Protein AF-A0A260MG76-F1 (afdb_monomer_lite)

pLDDT: mean 86.61, std 12.56, range [34.81, 97.12]

Foldseek 3Di:
DDDPPPDDPVVQCVQQVVQVVVCWVVQDWDQPWDDRRPFTFRTKDDDVQWIWTWGPDDPQKTKTKIFHQPADPDADDAPDAQGKHWDDDDRRMTIIIHGD

Secondary structure (DSSP, 8-state):
--------HHHHHHHHHHHHHHHHHH---B-S-EEETTEEEEEEEEETTEEEEEES--SSEEEEEEE-TT--S--B---STT-EEEEEEETTEEEEEEE-

Sequence (100 aa):
MATYRASPPKVAFAVSERSLSTAAGHCVQLFEGTTLGVYRVYRTQPVEGGCLFFKEGGLLNSIGLAHFPDGAPYIGEPQHEGDIGYEEFDGDWFQFEQLF

Structure (mmCIF, N/CA/C/O backbone):
data_AF-A0A260MG76-F1
#
_entry.id   AF-A0A260MG76-F1
#
loop_
_atom_site.group_PDB
_atom_site.id
_atom_site.type_symbol
_atom_site.label_atom_id
_atom_site.label_alt_id
_atom_site.label_comp_id
_atom_site.label_asym_id
_atom_site.label_entity_id
_atom_site.label_seq_id
_atom_site.pdbx_PDB_ins_code
_atom_site.Cartn_x
_atom_site.Cartn_y
_atom_site.Cartn_z
_atom_site.occupancy
_atom_site.B_iso_or_equiv
_atom_site.auth_seq_id
_atom_site.auth_comp_id
_atom_site.auth_asym_id
_atom_site.auth_atom_id
_atom_site.pdbx_PDB_model_num
ATOM 1 N N . MET A 1 1 ? 1.901 15.237 28.289 1.00 34.81 1 MET A N 1
ATOM 2 C CA . MET A 1 1 ? 2.250 15.115 26.857 1.00 34.81 1 MET A CA 1
ATOM 3 C C . MET A 1 1 ? 2.127 13.651 26.484 1.00 34.81 1 MET A C 1
ATOM 5 O O . MET A 1 1 ? 2.730 12.829 27.160 1.00 34.81 1 MET A O 1
ATOM 9 N N . ALA A 1 2 ? 1.253 13.319 25.533 1.00 38.91 2 ALA A N 1
ATOM 10 C CA . ALA A 1 2 ? 0.944 11.937 25.181 1.00 38.91 2 ALA A CA 1
ATOM 11 C C . ALA A 1 2 ? 2.178 11.252 24.580 1.00 38.91 2 ALA A C 1
ATOM 13 O O . ALA A 1 2 ? 2.733 11.712 23.584 1.00 38.91 2 ALA A O 1
ATOM 14 N N . THR A 1 3 ? 2.614 10.160 25.198 1.00 42.94 3 THR A N 1
ATOM 15 C CA . THR A 1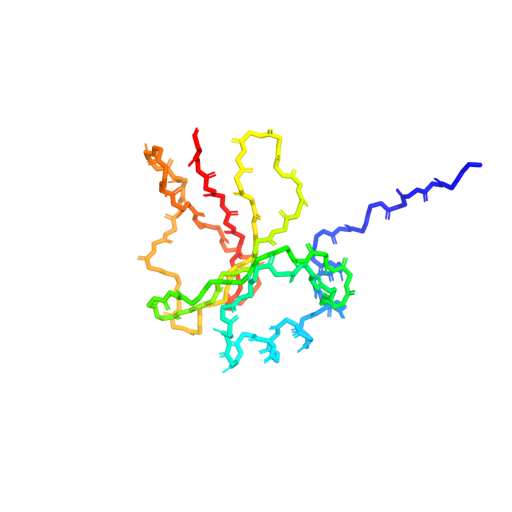 3 ? 3.571 9.231 24.608 1.00 42.94 3 THR A CA 1
ATOM 16 C C . THR A 1 3 ? 2.856 8.496 23.480 1.00 42.94 3 THR A C 1
ATOM 18 O O . THR A 1 3 ? 2.084 7.570 23.722 1.00 42.94 3 THR A O 1
ATOM 21 N N . TYR A 1 4 ? 3.078 8.924 22.236 1.00 49.94 4 TYR A N 1
ATOM 22 C CA . TYR A 1 4 ? 2.706 8.136 21.064 1.00 49.94 4 TYR A CA 1
ATOM 23 C C . TYR A 1 4 ? 3.523 6.843 21.115 1.00 49.94 4 TYR A C 1
ATOM 25 O O . TYR A 1 4 ? 4.692 6.813 20.739 1.00 49.94 4 TYR A O 1
ATOM 33 N N . ARG A 1 5 ? 2.944 5.772 21.666 1.00 54.31 5 ARG A N 1
ATOM 34 C CA . ARG A 1 5 ? 3.522 4.434 21.545 1.00 54.31 5 ARG A CA 1
ATOM 35 C C . ARG A 1 5 ? 3.400 4.055 20.076 1.00 54.31 5 ARG A C 1
ATOM 37 O O . ARG A 1 5 ? 2.314 3.694 19.633 1.00 54.31 5 ARG A O 1
ATOM 44 N N . ALA A 1 6 ? 4.489 4.192 19.324 1.00 58.03 6 ALA A N 1
ATOM 45 C CA . ALA A 1 6 ? 4.573 3.628 17.988 1.00 58.03 6 ALA A CA 1
ATOM 46 C C . ALA A 1 6 ? 4.270 2.128 18.109 1.00 58.03 6 ALA A C 1
ATOM 48 O O . ALA A 1 6 ? 4.982 1.393 18.795 1.00 58.03 6 ALA A O 1
ATOM 49 N N . SER A 1 7 ? 3.149 1.698 17.535 1.00 58.72 7 SER A N 1
ATOM 50 C CA . SER A 1 7 ? 2.823 0.280 17.461 1.00 58.72 7 SER A CA 1
ATOM 51 C C . SER A 1 7 ? 3.805 -0.375 16.490 1.00 58.72 7 SER A C 1
ATOM 53 O O . SER A 1 7 ? 4.078 0.224 15.444 1.00 58.72 7 SER A O 1
ATOM 55 N N . PRO A 1 8 ? 4.339 -1.574 16.785 1.00 73.56 8 PRO A N 1
ATOM 56 C CA . PRO A 1 8 ? 5.137 -2.306 15.815 1.00 73.56 8 PRO A CA 1
ATOM 57 C C . PRO A 1 8 ? 4.376 -2.417 14.484 1.00 73.56 8 PRO A C 1
ATOM 59 O O . PRO A 1 8 ? 3.162 -2.657 14.512 1.00 73.56 8 PRO A O 1
ATOM 62 N N . PRO A 1 9 ? 5.049 -2.290 13.325 1.00 79.38 9 PRO A N 1
ATOM 63 C CA . PRO A 1 9 ? 4.387 -2.262 12.021 1.00 79.38 9 PRO A CA 1
ATOM 64 C C . PRO A 1 9 ? 3.408 -3.422 11.815 1.00 79.38 9 PRO A C 1
ATOM 66 O O . PRO A 1 9 ? 2.300 -3.206 11.335 1.00 79.38 9 PRO A O 1
ATOM 69 N N . LYS A 1 10 ? 3.771 -4.632 12.264 1.00 84.94 10 LYS A N 1
ATOM 70 C CA . LYS A 1 10 ? 2.925 -5.831 12.163 1.00 84.94 10 LYS A CA 1
ATOM 71 C C . LYS A 1 10 ? 1.671 -5.794 13.042 1.00 84.94 10 LYS A C 1
ATOM 73 O O . LYS A 1 10 ? 0.644 -6.331 12.655 1.00 84.94 10 LYS A O 1
ATOM 78 N N . VAL A 1 11 ? 1.711 -5.134 14.200 1.00 87.88 11 VAL A N 1
ATOM 79 C CA . VAL A 1 11 ? 0.529 -4.999 15.072 1.00 87.88 11 VAL A CA 1
ATOM 80 C C . VAL A 1 11 ? -0.448 -3.982 14.487 1.00 87.88 11 VAL A C 1
ATOM 82 O O . VAL A 1 11 ? -1.648 -4.236 14.435 1.00 87.88 11 VAL A O 1
ATOM 85 N N . ALA A 1 12 ? 0.060 -2.839 14.011 1.00 88.06 12 ALA A N 1
ATOM 86 C CA . ALA A 1 12 ? -0.745 -1.861 13.275 1.00 88.06 12 ALA A CA 1
ATOM 87 C C . ALA A 1 12 ? -1.399 -2.489 12.031 1.00 88.06 12 ALA A C 1
ATOM 89 O O . ALA A 1 12 ? -2.573 -2.235 11.743 1.00 88.06 12 ALA A O 1
ATOM 90 N N . PHE A 1 13 ? -0.647 -3.353 11.349 1.00 91.31 13 PHE A N 1
ATOM 91 C CA . PHE A 1 13 ? -1.122 -4.122 10.214 1.00 91.31 13 PHE A CA 1
ATOM 92 C C . PHE A 1 13 ? -2.229 -5.096 10.581 1.00 91.31 13 PHE A C 1
ATOM 94 O O . PHE A 1 13 ? -3.324 -4.944 10.057 1.00 91.31 13 PHE A O 1
ATOM 101 N N . ALA A 1 14 ? -2.002 -6.003 11.531 1.00 92.75 14 ALA A N 1
ATOM 102 C CA . ALA A 1 14 ? -2.990 -7.005 11.929 1.00 92.75 14 ALA A CA 1
ATOM 103 C C . ALA A 1 14 ? -4.339 -6.381 12.344 1.00 92.75 14 ALA A C 1
ATOM 105 O O . ALA A 1 14 ? -5.405 -6.909 12.043 1.00 92.75 14 ALA A O 1
ATOM 106 N N . VAL A 1 15 ? -4.320 -5.208 12.989 1.00 93.50 15 VAL A N 1
ATOM 107 C CA . VAL A 1 15 ? -5.549 -4.473 13.349 1.00 93.50 15 VAL A CA 1
ATOM 108 C C . VAL A 1 15 ? -6.263 -3.880 12.124 1.00 93.50 15 VAL A C 1
ATOM 110 O O . VAL A 1 15 ? -7.481 -3.704 12.138 1.00 93.50 15 VAL A O 1
ATOM 113 N N . SER A 1 16 ? -5.523 -3.559 11.064 1.00 94.00 16 SER A N 1
ATOM 114 C CA . SER A 1 16 ? -6.033 -2.900 9.853 1.00 94.00 16 SER A CA 1
ATOM 115 C C . SER A 1 16 ? -6.250 -3.852 8.674 1.00 94.00 16 SER A C 1
ATOM 117 O O . SER A 1 16 ? -6.879 -3.454 7.695 1.00 94.00 16 SER A O 1
ATOM 119 N N . GLU A 1 17 ? -5.756 -5.088 8.762 1.00 94.50 17 GLU A N 1
ATOM 120 C CA . GLU A 1 17 ? -5.662 -6.067 7.675 1.00 94.50 17 GLU A CA 1
ATOM 121 C C . GLU A 1 17 ? -7.002 -6.272 6.968 1.00 94.50 17 GLU A C 1
ATOM 123 O O . GLU A 1 17 ? -7.075 -6.220 5.744 1.00 94.50 17 GLU A O 1
ATOM 128 N N . ARG A 1 18 ? -8.099 -6.410 7.720 1.00 94.50 18 ARG A N 1
ATOM 129 C CA . ARG A 1 18 ? -9.440 -6.584 7.142 1.00 94.50 18 ARG A CA 1
ATOM 130 C 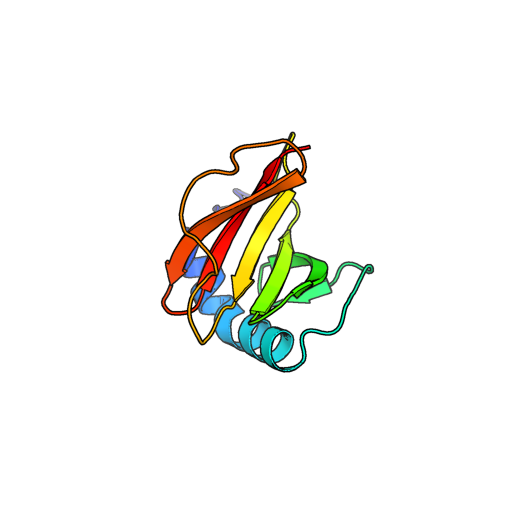C . ARG A 1 18 ? -9.870 -5.389 6.285 1.00 94.50 18 ARG A C 1
ATOM 132 O O . ARG A 1 18 ? -10.409 -5.572 5.192 1.00 94.50 18 ARG A O 1
ATOM 139 N N . SER A 1 19 ? -9.665 -4.172 6.786 1.00 94.00 19 SER A N 1
ATOM 140 C CA . SER A 1 19 ? -10.038 -2.937 6.083 1.00 94.00 19 SER A CA 1
ATOM 141 C C . SER A 1 19 ? -9.173 -2.735 4.842 1.00 94.00 19 SER A C 1
ATOM 143 O O . SER A 1 19 ? -9.688 -2.390 3.781 1.00 94.00 19 SER A O 1
ATOM 145 N N . LEU A 1 20 ? -7.874 -3.012 4.968 1.00 94.25 20 LEU A N 1
ATOM 146 C CA . LEU A 1 20 ? -6.918 -2.987 3.866 1.00 94.25 20 LEU A CA 1
ATOM 147 C C . LEU A 1 20 ? -7.276 -4.017 2.786 1.00 94.25 20 LEU A C 1
ATOM 149 O O . LEU A 1 20 ? -7.376 -3.655 1.621 1.00 94.25 20 LEU A O 1
ATOM 153 N N . SER A 1 21 ? -7.559 -5.263 3.168 1.00 95.00 21 SER A N 1
ATOM 154 C CA . SER A 1 21 ? -7.943 -6.343 2.246 1.00 95.00 21 SER A CA 1
ATOM 155 C C . SER A 1 21 ? -9.244 -6.030 1.509 1.00 95.00 21 SER A C 1
ATOM 157 O O . SER A 1 21 ? -9.354 -6.245 0.305 1.00 95.00 21 SER A O 1
ATOM 159 N N . THR A 1 22 ? -10.224 -5.453 2.213 1.00 94.00 22 THR A N 1
ATOM 160 C CA . THR A 1 22 ? -11.484 -5.004 1.597 1.00 94.00 22 THR A CA 1
ATOM 161 C C . THR A 1 22 ? -11.225 -3.922 0.548 1.00 94.00 22 THR A C 1
ATOM 163 O O . THR A 1 22 ? -11.774 -3.978 -0.549 1.00 94.00 22 THR A O 1
ATOM 166 N N . ALA A 1 23 ? -10.361 -2.950 0.858 1.00 93.19 23 ALA A N 1
ATOM 167 C CA . ALA A 1 23 ? -9.977 -1.915 -0.094 1.00 93.19 23 ALA A CA 1
ATOM 168 C C . ALA A 1 23 ? -9.172 -2.487 -1.275 1.00 93.19 23 ALA A C 1
ATOM 170 O O . ALA A 1 23 ? -9.397 -2.083 -2.415 1.00 93.19 23 ALA A O 1
ATOM 171 N N . ALA A 1 24 ? -8.291 -3.461 -1.027 1.00 93.88 24 ALA A N 1
ATOM 172 C CA . ALA A 1 24 ? -7.472 -4.109 -2.050 1.00 93.88 24 ALA A CA 1
ATOM 173 C C . ALA A 1 24 ? -8.322 -4.899 -3.050 1.00 93.88 24 ALA A C 1
ATOM 175 O O . ALA A 1 24 ? -8.043 -4.851 -4.243 1.00 93.88 24 ALA A O 1
ATOM 176 N N . GLY A 1 25 ? -9.398 -5.549 -2.591 1.00 92.00 25 GLY A N 1
ATOM 177 C CA . GLY A 1 25 ? -10.311 -6.303 -3.457 1.00 92.00 25 GLY A CA 1
ATOM 178 C C . GLY A 1 25 ? -11.027 -5.453 -4.513 1.00 92.00 25 GLY A C 1
ATOM 179 O O . GLY A 1 25 ? -11.409 -5.971 -5.559 1.00 92.00 25 GLY A O 1
ATOM 180 N N . HIS A 1 26 ? -11.191 -4.150 -4.270 1.00 89.00 26 HIS A N 1
ATOM 181 C CA . HIS A 1 26 ? -11.751 -3.217 -5.253 1.00 89.00 26 HIS A CA 1
ATOM 182 C C . HIS A 1 26 ? -10.688 -2.358 -5.945 1.00 89.00 26 HIS A C 1
ATOM 184 O O . HIS A 1 26 ? -10.941 -1.867 -7.041 1.00 89.00 26 HIS A O 1
ATOM 190 N N . CYS A 1 27 ? -9.549 -2.141 -5.280 1.00 91.25 27 CYS A N 1
ATOM 191 C CA . CYS A 1 27 ? -8.437 -1.272 -5.666 1.00 91.25 27 CYS A CA 1
ATOM 192 C C . CYS A 1 27 ? -8.836 -0.053 -6.512 1.00 91.25 27 CYS A C 1
ATOM 194 O O . CYS A 1 27 ? -8.304 0.206 -7.593 1.00 91.25 27 CYS A O 1
ATOM 196 N N . VAL A 1 28 ? -9.806 0.715 -6.021 1.00 88.81 28 VAL A N 1
ATOM 197 C CA . VAL A 1 28 ? -10.208 1.947 -6.696 1.00 88.81 28 VAL A CA 1
ATOM 198 C C . VAL A 1 28 ? -9.075 2.955 -6.550 1.00 88.81 28 VAL A C 1
ATOM 200 O O . VAL A 1 28 ? -8.529 3.122 -5.458 1.00 88.81 28 VAL A O 1
ATOM 203 N N . GLN A 1 29 ? -8.719 3.629 -7.641 1.00 87.75 29 GLN A N 1
ATOM 204 C CA . GLN A 1 29 ? -7.754 4.720 -7.597 1.00 87.75 29 GLN A CA 1
ATOM 205 C C . GLN A 1 29 ? -8.335 5.895 -6.803 1.00 87.75 29 GLN A C 1
ATOM 207 O O . GLN A 1 29 ? -9.373 6.445 -7.170 1.00 87.75 29 GLN A O 1
ATOM 212 N N . LEU A 1 30 ? -7.655 6.285 -5.726 1.00 86.81 30 LEU A N 1
ATOM 213 C CA . LEU A 1 30 ? -8.038 7.405 -4.868 1.00 86.81 30 LEU A CA 1
ATOM 214 C C . LEU A 1 30 ? -6.876 8.387 -4.764 1.00 86.81 30 LEU A C 1
ATOM 216 O O . LEU A 1 30 ? -5.720 7.979 -4.665 1.00 86.81 30 LEU A O 1
ATOM 220 N N . PHE A 1 31 ? -7.206 9.676 -4.749 1.00 80.31 31 PHE A N 1
ATOM 221 C CA . PHE A 1 31 ? -6.266 10.775 -4.492 1.00 80.31 31 PHE A CA 1
ATOM 222 C C . PHE A 1 31 ? -6.633 11.581 -3.240 1.00 80.31 31 PHE A C 1
ATOM 224 O O . PHE A 1 31 ? -5.875 12.450 -2.816 1.00 80.31 31 PHE A O 1
ATOM 231 N N . GLU A 1 32 ? -7.802 11.308 -2.660 1.00 79.81 32 GLU A N 1
ATOM 232 C CA . GLU A 1 32 ? -8.243 11.904 -1.408 1.00 79.81 32 GLU A CA 1
ATOM 233 C C . GLU A 1 32 ? -7.879 10.960 -0.267 1.00 79.81 32 GLU A C 1
ATOM 235 O O . GLU A 1 32 ? -8.197 9.767 -0.301 1.00 79.81 32 GLU A O 1
ATOM 240 N N . GLY A 1 33 ? -7.175 11.488 0.734 1.00 80.88 33 GLY A N 1
ATOM 241 C CA . GLY A 1 33 ? -6.692 10.666 1.830 1.00 80.88 33 GLY A CA 1
ATOM 242 C C . GLY A 1 33 ? -7.824 10.049 2.642 1.00 80.88 33 GLY A C 1
ATOM 243 O O . GLY A 1 33 ? -8.758 10.732 3.056 1.00 80.88 33 GLY A O 1
ATOM 244 N N . THR A 1 34 ? -7.702 8.754 2.907 1.00 89.12 34 THR A N 1
ATOM 245 C CA . THR A 1 34 ? -8.646 7.954 3.684 1.00 89.12 34 THR A CA 1
ATOM 246 C C . THR A 1 34 ? -7.934 7.231 4.825 1.00 89.12 34 THR A C 1
ATOM 248 O O . THR A 1 34 ? -6.712 7.050 4.825 1.00 89.12 34 THR A O 1
ATOM 251 N N . THR A 1 35 ? -8.697 6.819 5.831 1.00 91.31 35 THR A N 1
ATOM 252 C CA . THR A 1 35 ? -8.185 6.048 6.964 1.00 91.31 35 THR A CA 1
ATOM 253 C C . THR A 1 35 ? -8.649 4.603 6.846 1.00 91.31 35 THR A C 1
ATOM 255 O O . THR A 1 35 ? -9.843 4.319 6.914 1.00 91.31 35 THR A O 1
ATOM 258 N N . LEU A 1 36 ? -7.693 3.685 6.696 1.00 89.88 36 LEU A N 1
ATOM 259 C CA . LEU A 1 36 ? -7.929 2.243 6.649 1.00 89.88 36 LEU A CA 1
ATOM 260 C C . LEU A 1 36 ? -7.344 1.611 7.914 1.00 89.88 36 LEU A C 1
ATOM 262 O O . LEU A 1 36 ? -6.139 1.384 8.021 1.00 89.88 36 LEU A O 1
ATOM 266 N N . GLY A 1 37 ? -8.209 1.368 8.902 1.00 90.31 37 GLY A N 1
ATOM 267 C CA . GLY A 1 37 ? -7.778 0.942 10.234 1.00 90.31 37 GLY A CA 1
ATOM 268 C C . GLY A 1 37 ? -6.962 2.042 10.913 1.00 90.31 37 GLY A C 1
ATOM 269 O O . GLY A 1 37 ? -7.486 3.124 11.164 1.00 90.31 37 GLY A O 1
ATOM 270 N N . VAL A 1 38 ? -5.685 1.775 11.196 1.00 90.38 38 VAL A N 1
ATOM 271 C CA . VAL A 1 38 ? -4.763 2.773 11.770 1.00 90.38 38 VAL A CA 1
ATOM 272 C C . VAL A 1 38 ? -3.872 3.454 10.729 1.00 90.38 38 VAL A C 1
ATOM 274 O O . VAL A 1 38 ? -3.100 4.345 11.079 1.00 90.38 38 VAL A O 1
ATOM 277 N N . TYR A 1 39 ? -3.960 3.062 9.454 1.00 89.38 39 TYR A N 1
ATOM 278 C CA . TYR A 1 39 ? -3.181 3.683 8.387 1.00 89.38 39 TYR A CA 1
ATOM 279 C C . TYR A 1 39 ? -3.916 4.867 7.777 1.00 89.38 39 TYR A C 1
ATOM 281 O O . TYR A 1 39 ? -5.074 4.760 7.367 1.00 89.38 39 TYR A O 1
ATOM 289 N N . ARG A 1 40 ? -3.203 5.986 7.643 1.00 90.44 40 ARG A N 1
ATOM 290 C CA . ARG A 1 40 ? -3.613 7.100 6.792 1.00 90.44 40 ARG A CA 1
ATOM 291 C C . ARG A 1 40 ? -3.041 6.875 5.395 1.00 90.44 40 ARG A C 1
ATOM 293 O O . ARG A 1 40 ? -1.834 6.987 5.192 1.00 90.44 40 ARG A O 1
ATOM 300 N N . VAL A 1 41 ? -3.915 6.511 4.465 1.00 91.69 41 VAL A N 1
ATOM 301 C CA . VAL A 1 41 ? -3.579 6.253 3.064 1.00 91.69 41 VAL A CA 1
ATOM 302 C C . VAL A 1 41 ? -3.974 7.481 2.268 1.00 91.69 41 VAL A C 1
ATOM 304 O O . VAL A 1 41 ? -5.155 7.808 2.201 1.00 91.69 41 VAL A O 1
ATOM 307 N N . TYR A 1 42 ? -3.006 8.186 1.690 1.00 91.31 42 TYR A N 1
ATOM 308 C CA . TYR A 1 42 ? -3.295 9.406 0.930 1.00 91.31 42 TYR A CA 1
ATOM 309 C C . TYR A 1 42 ? -3.602 9.123 -0.545 1.00 91.31 42 TYR A C 1
ATOM 311 O O . TYR A 1 42 ? -4.216 9.949 -1.214 1.00 91.31 42 TYR A O 1
ATOM 319 N N . ARG A 1 43 ? -3.179 7.960 -1.053 1.00 92.00 43 ARG A N 1
ATOM 320 C CA . ARG A 1 43 ? -3.415 7.535 -2.431 1.00 92.00 43 ARG A CA 1
ATOM 321 C C . ARG A 1 43 ? -3.494 6.018 -2.524 1.00 92.00 43 ARG A C 1
ATOM 323 O O . ARG A 1 43 ? -2.706 5.313 -1.896 1.00 92.00 43 ARG A O 1
ATOM 330 N N . THR A 1 44 ? -4.399 5.531 -3.360 1.00 94.00 44 THR A N 1
ATOM 331 C CA . THR A 1 44 ? -4.409 4.141 -3.827 1.00 94.00 44 THR A CA 1
ATOM 332 C C . THR A 1 44 ? -4.184 4.102 -5.326 1.00 94.00 44 THR A C 1
ATOM 334 O O . THR A 1 44 ? -4.671 4.967 -6.058 1.00 94.00 44 THR A O 1
ATOM 337 N N . GLN A 1 45 ? -3.428 3.114 -5.793 1.00 94.25 45 GLN A N 1
ATOM 338 C CA . GLN A 1 45 ? -3.134 2.950 -7.211 1.00 94.25 45 GLN A CA 1
ATOM 339 C C . GLN A 1 45 ? -3.269 1.479 -7.615 1.00 94.25 45 GLN A C 1
ATOM 341 O O . GLN A 1 45 ? -2.539 0.645 -7.072 1.00 94.25 45 GLN A O 1
ATOM 346 N N . PRO A 1 46 ? -4.156 1.158 -8.572 1.00 94.62 46 PRO A N 1
ATOM 347 C CA . PRO A 1 46 ? -4.176 -0.159 -9.185 1.00 94.62 46 PRO A CA 1
ATOM 348 C C . PRO A 1 46 ? -2.931 -0.351 -10.050 1.00 94.62 46 PRO A C 1
ATOM 350 O O . PRO A 1 46 ? -2.518 0.554 -10.782 1.00 94.62 46 PRO A O 1
ATOM 353 N N . VAL A 1 47 ? -2.344 -1.537 -9.957 1.00 92.94 47 VAL A N 1
ATOM 354 C CA . VAL A 1 47 ? -1.225 -1.994 -10.784 1.00 92.94 47 VAL A CA 1
ATOM 355 C C . VAL A 1 47 ? -1.531 -3.395 -11.303 1.00 92.94 47 VAL A C 1
ATOM 357 O O . VAL A 1 47 ? -2.484 -4.039 -10.862 1.00 92.94 47 VAL A O 1
ATOM 360 N N . GLU A 1 48 ? -0.752 -3.873 -12.268 1.00 90.88 48 GLU A N 1
ATOM 361 C CA . GLU A 1 48 ? -0.900 -5.245 -12.747 1.00 90.88 48 GLU A CA 1
ATOM 362 C C . GLU A 1 48 ? -0.676 -6.234 -11.592 1.00 90.88 48 GLU A C 1
ATOM 364 O O . GLU A 1 48 ? 0.327 -6.159 -10.886 1.00 90.88 48 GLU A O 1
ATOM 369 N N . GLY A 1 49 ? -1.651 -7.118 -11.364 1.00 90.38 49 GLY A N 1
ATOM 370 C CA . GLY A 1 49 ? -1.589 -8.146 -10.321 1.00 90.38 49 GLY A CA 1
ATOM 371 C C . GLY A 1 49 ? -1.796 -7.661 -8.881 1.00 90.38 49 GLY A C 1
ATOM 372 O O . GLY A 1 49 ? -1.749 -8.484 -7.970 1.00 90.38 49 GLY A O 1
ATOM 373 N N . GLY A 1 50 ? -2.045 -6.368 -8.628 1.00 94.56 50 GLY A N 1
ATOM 374 C CA . GLY A 1 50 ? -2.149 -5.896 -7.246 1.00 94.56 50 GLY A CA 1
ATOM 375 C C . GLY A 1 50 ? -2.616 -4.462 -7.028 1.00 94.56 50 GLY A C 1
ATOM 376 O O . GLY A 1 50 ? -3.103 -3.768 -7.922 1.00 94.56 50 GLY A O 1
ATOM 377 N N . CYS A 1 51 ? -2.475 -4.022 -5.779 1.00 96.56 51 CYS A N 1
ATOM 378 C CA . CYS A 1 51 ? -2.918 -2.711 -5.318 1.00 96.56 51 CYS A CA 1
ATOM 379 C C . CYS A 1 51 ? -1.870 -2.036 -4.440 1.00 96.56 51 CYS A C 1
ATOM 381 O O . CYS A 1 51 ? -1.393 -2.639 -3.479 1.00 96.56 51 CYS A O 1
ATOM 383 N N . LEU A 1 52 ? -1.561 -0.771 -4.726 1.00 95.56 52 LEU A N 1
ATOM 384 C CA . LEU A 1 52 ? -0.644 0.040 -3.928 1.00 95.56 52 LEU A CA 1
ATOM 385 C C . LEU A 1 52 ? -1.415 0.990 -3.010 1.00 95.56 52 LEU A C 1
ATOM 387 O O . LEU A 1 52 ? -2.305 1.714 -3.457 1.00 95.56 52 LEU A O 1
ATOM 391 N N . PHE A 1 53 ? -1.012 1.039 -1.745 1.00 95.44 53 PHE A N 1
ATOM 392 C CA . PHE A 1 53 ? -1.508 1.947 -0.715 1.00 95.44 53 PHE A CA 1
ATOM 393 C C . PHE A 1 53 ? -0.376 2.864 -0.261 1.00 95.44 53 PHE A C 1
ATOM 395 O O . PHE A 1 53 ? 0.500 2.458 0.507 1.00 95.44 53 PHE A O 1
ATOM 402 N N . PHE A 1 54 ? -0.404 4.115 -0.705 1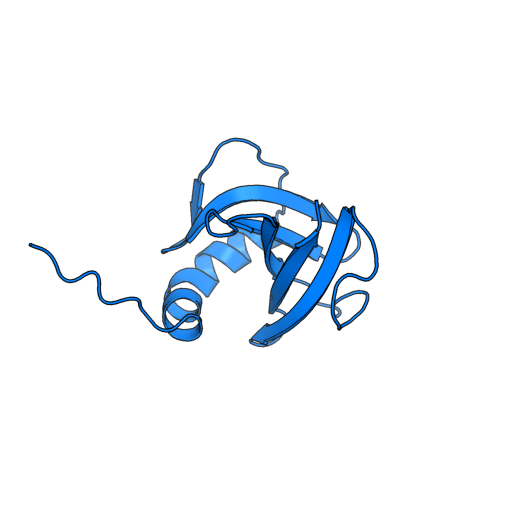.00 93.12 54 PHE A N 1
ATOM 403 C CA . PHE A 1 54 ? 0.596 5.110 -0.339 1.00 93.12 54 PHE A CA 1
ATOM 404 C C . PHE A 1 54 ? 0.259 5.726 1.019 1.00 93.12 54 PHE A C 1
ATOM 406 O O . PHE A 1 54 ? -0.857 6.206 1.241 1.00 93.12 54 PHE A O 1
ATOM 413 N N . LYS A 1 55 ? 1.235 5.726 1.927 1.00 90.56 55 LYS A N 1
ATOM 414 C CA . LYS A 1 55 ? 1.096 6.234 3.296 1.00 90.56 55 LYS A CA 1
ATOM 415 C C . LYS A 1 55 ? 1.989 7.448 3.502 1.00 90.56 55 LYS A C 1
ATOM 417 O O . LYS A 1 55 ? 3.064 7.551 2.918 1.00 90.56 55 LYS A O 1
ATOM 422 N N . GLU A 1 56 ? 1.573 8.342 4.388 1.00 78.75 56 GLU A N 1
ATOM 423 C CA . GLU A 1 56 ? 2.461 9.403 4.868 1.00 78.75 56 GLU A CA 1
ATOM 424 C C . GLU A 1 56 ? 3.574 8.786 5.732 1.00 78.75 56 GLU A C 1
ATOM 426 O O . GLU A 1 56 ? 3.287 7.977 6.617 1.00 78.75 56 GLU A O 1
ATOM 431 N N . GLY A 1 57 ? 4.838 9.150 5.486 1.00 69.00 57 GLY A N 1
ATOM 432 C CA . GLY A 1 57 ? 5.950 8.688 6.327 1.00 69.00 57 GLY A CA 1
ATOM 433 C C . GLY A 1 57 ? 7.341 8.659 5.692 1.00 69.00 57 GLY A C 1
ATOM 434 O O . GLY A 1 57 ? 8.308 8.493 6.430 1.00 69.00 57 GLY A O 1
ATOM 435 N N . GLY A 1 58 ? 7.471 8.851 4.377 1.00 65.56 58 GLY A N 1
ATOM 436 C CA . GLY A 1 58 ? 8.772 9.032 3.731 1.00 65.56 58 GLY A CA 1
ATOM 437 C C . GLY A 1 58 ? 9.189 10.505 3.711 1.00 65.56 58 GLY A C 1
ATOM 438 O O . GLY A 1 58 ? 8.385 11.379 3.390 1.00 65.56 58 GLY A O 1
ATOM 439 N N . LEU A 1 59 ? 10.433 10.795 4.105 1.00 66.56 59 LEU A N 1
ATOM 440 C CA . LEU A 1 59 ? 10.998 12.155 4.074 1.00 66.56 59 LEU A CA 1
ATOM 441 C C . LEU A 1 59 ? 11.406 12.574 2.654 1.00 66.56 59 LEU A C 1
ATOM 443 O O . LEU A 1 59 ? 11.293 13.746 2.308 1.00 66.56 59 LEU A O 1
ATOM 447 N N . LEU A 1 60 ? 11.900 11.616 1.864 1.00 70.94 60 LEU A N 1
ATOM 448 C CA . LEU A 1 60 ? 12.441 11.811 0.511 1.00 70.94 60 LEU A CA 1
ATOM 449 C C . LEU A 1 60 ? 11.916 10.773 -0.499 1.00 70.94 60 LEU A C 1
ATOM 451 O O . LEU A 1 60 ? 12.176 10.892 -1.686 1.00 70.94 60 LEU A O 1
ATOM 455 N N . ASN A 1 61 ? 11.183 9.761 -0.036 1.00 78.75 61 ASN A N 1
ATOM 456 C CA . ASN A 1 61 ? 10.632 8.666 -0.828 1.00 78.75 61 ASN A CA 1
ATOM 457 C C . ASN A 1 61 ? 9.122 8.543 -0.580 1.00 78.75 61 ASN A C 1
ATOM 459 O O . ASN A 1 61 ? 8.590 9.028 0.422 1.00 78.75 61 ASN A O 1
ATOM 463 N N . SER A 1 62 ? 8.412 7.885 -1.491 1.00 82.81 62 SER A N 1
ATOM 464 C CA . SER A 1 62 ? 7.061 7.408 -1.192 1.00 82.81 62 SER A CA 1
ATOM 465 C C . SER A 1 62 ? 7.162 6.034 -0.566 1.00 82.81 62 SER A C 1
ATOM 467 O O . SER A 1 62 ? 7.840 5.167 -1.101 1.00 82.81 62 SER A O 1
ATOM 469 N N . ILE A 1 63 ? 6.462 5.820 0.542 1.00 90.69 63 ILE A N 1
ATOM 470 C CA . ILE A 1 63 ? 6.400 4.513 1.195 1.00 90.69 63 ILE A CA 1
ATOM 471 C C . ILE A 1 63 ? 4.958 4.033 1.274 1.00 90.69 63 ILE A C 1
ATOM 473 O O . ILE A 1 63 ? 4.010 4.828 1.333 1.00 90.69 63 ILE A O 1
ATOM 477 N N . GLY A 1 64 ? 4.769 2.722 1.322 1.00 93.75 64 GLY A N 1
ATOM 478 C CA . GLY A 1 64 ? 3.424 2.177 1.312 1.00 93.75 64 GLY A CA 1
ATOM 479 C C . GLY A 1 64 ? 3.309 0.721 1.721 1.00 93.75 64 GLY A C 1
ATOM 480 O O . GLY A 1 64 ? 4.212 0.131 2.310 1.00 93.75 64 GLY A O 1
ATOM 481 N N . LEU A 1 65 ? 2.114 0.190 1.492 1.00 95.44 65 LEU A N 1
ATOM 482 C CA . LEU A 1 65 ? 1.826 -1.240 1.507 1.00 95.44 65 LEU A CA 1
ATOM 483 C C . LEU A 1 65 ? 1.323 -1.624 0.121 1.00 95.44 65 LEU A C 1
ATOM 485 O O . LEU A 1 65 ? 0.558 -0.871 -0.478 1.00 95.44 65 LEU A O 1
ATOM 489 N N . ALA A 1 66 ? 1.722 -2.783 -0.370 1.00 96.69 66 ALA A N 1
ATOM 490 C CA . ALA A 1 66 ? 1.191 -3.370 -1.584 1.00 96.69 66 ALA A CA 1
ATOM 491 C C . ALA A 1 66 ? 0.534 -4.711 -1.264 1.00 96.69 66 ALA A C 1
ATOM 493 O O . ALA A 1 66 ? 1.003 -5.437 -0.391 1.00 96.69 66 ALA A O 1
ATOM 494 N N . HIS A 1 67 ? -0.550 -5.018 -1.967 1.00 97.12 67 HIS A N 1
ATOM 495 C CA . HIS A 1 67 ? -1.216 -6.313 -1.901 1.00 97.12 67 HIS A CA 1
ATOM 496 C C . HIS A 1 67 ? -1.126 -6.989 -3.264 1.00 97.12 67 HIS A C 1
ATOM 498 O O . HIS A 1 67 ? -1.674 -6.458 -4.235 1.00 97.12 67 HIS A O 1
ATOM 504 N N . PHE A 1 68 ? -0.452 -8.136 -3.318 1.00 96.12 68 PHE A N 1
ATOM 505 C CA . PHE A 1 68 ? -0.272 -8.949 -4.519 1.00 96.12 68 PHE A CA 1
ATOM 506 C C . PHE A 1 68 ? -0.638 -10.409 -4.212 1.00 96.12 68 PHE A C 1
ATOM 508 O O . PHE A 1 68 ? 0.221 -11.154 -3.743 1.00 96.12 68 PHE A O 1
ATOM 515 N N . PRO A 1 69 ? -1.886 -10.834 -4.488 1.00 93.50 69 PRO A N 1
ATOM 516 C CA . PRO A 1 69 ? -2.346 -12.204 -4.228 1.00 93.50 69 PRO A CA 1
ATOM 517 C C . PRO A 1 69 ? -1.531 -13.287 -4.948 1.00 93.50 69 PRO A C 1
ATOM 519 O O . PRO A 1 69 ? -1.414 -14.403 -4.459 1.00 93.50 69 PRO A O 1
ATOM 522 N N . ASP A 1 70 ? -0.969 -12.952 -6.113 1.00 93.00 70 ASP A N 1
ATOM 523 C CA . ASP A 1 70 ? -0.161 -13.864 -6.934 1.00 93.00 70 ASP A CA 1
ATOM 524 C C . ASP A 1 70 ? 1.357 -13.629 -6.763 1.00 93.00 70 ASP A C 1
ATOM 526 O O . ASP A 1 70 ? 2.169 -14.187 -7.504 1.00 93.00 70 ASP A O 1
ATOM 530 N N . GLY A 1 71 ? 1.748 -12.810 -5.779 1.00 90.88 71 GLY A N 1
ATOM 531 C CA . GLY A 1 71 ? 3.127 -12.393 -5.528 1.00 90.88 71 GLY A CA 1
ATOM 532 C C . GLY A 1 71 ? 3.517 -11.093 -6.238 1.00 90.88 71 GLY A C 1
ATOM 533 O O . GLY A 1 71 ? 3.000 -10.749 -7.303 1.00 90.88 71 GLY A O 1
ATOM 534 N N . ALA A 1 72 ? 4.430 -10.336 -5.623 1.00 90.81 72 ALA A N 1
ATOM 535 C CA . ALA A 1 72 ? 4.940 -9.097 -6.203 1.00 90.81 72 ALA A CA 1
ATOM 536 C C . ALA A 1 72 ? 5.736 -9.377 -7.497 1.00 90.81 72 ALA A C 1
ATOM 538 O O . ALA A 1 72 ? 6.409 -10.407 -7.594 1.00 90.81 72 ALA A O 1
ATOM 539 N N . PRO A 1 73 ? 5.724 -8.455 -8.480 1.00 88.56 73 PRO A N 1
ATOM 540 C CA . PRO A 1 73 ? 6.415 -8.648 -9.759 1.00 88.56 73 PRO A CA 1
ATOM 541 C C . PRO A 1 73 ? 7.935 -8.814 -9.606 1.00 88.56 73 PRO A C 1
ATOM 543 O O . PRO A 1 73 ? 8.578 -9.446 -10.443 1.00 88.56 73 PRO A O 1
ATOM 546 N N . TYR A 1 74 ? 8.511 -8.246 -8.546 1.00 89.88 74 TYR A N 1
ATOM 547 C CA . TYR A 1 74 ? 9.887 -8.469 -8.120 1.00 89.88 74 TYR A CA 1
ATOM 548 C C . TYR A 1 74 ? 10.040 -8.137 -6.632 1.00 89.88 74 TYR A C 1
ATOM 550 O O . TYR A 1 74 ? 9.181 -7.473 -6.057 1.00 89.88 74 TYR A O 1
ATOM 558 N N . ILE A 1 75 ? 11.144 -8.579 -6.025 1.00 91.88 75 ILE A N 1
ATOM 559 C CA . ILE A 1 75 ? 11.516 -8.286 -4.635 1.00 91.88 75 ILE A CA 1
ATOM 560 C C . ILE A 1 75 ? 12.910 -7.669 -4.625 1.00 91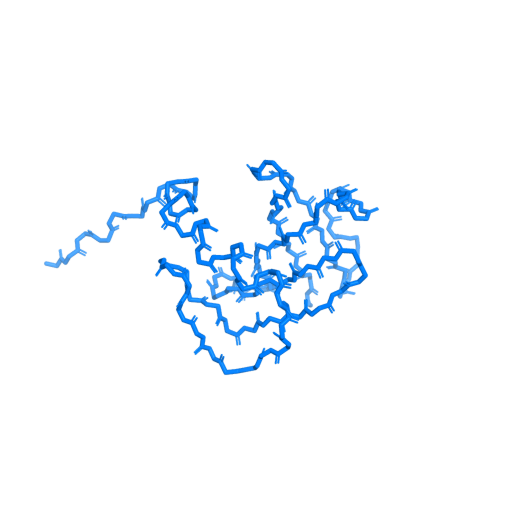.88 75 ILE A C 1
ATOM 562 O O . ILE A 1 75 ? 13.798 -8.130 -5.347 1.00 91.88 75 ILE A O 1
ATOM 566 N N . GLY A 1 76 ? 13.099 -6.645 -3.800 1.00 91.69 76 GLY A N 1
ATOM 567 C CA . GLY A 1 76 ? 14.359 -5.929 -3.659 1.00 91.69 76 GLY A CA 1
ATOM 568 C C . GLY A 1 76 ? 14.189 -4.416 -3.709 1.00 91.69 76 GLY A C 1
ATOM 569 O O . GLY A 1 76 ? 13.087 -3.895 -3.874 1.00 91.69 76 GLY A O 1
ATOM 570 N N . GLU A 1 77 ? 15.308 -3.720 -3.549 1.00 87.81 77 GLU A N 1
ATOM 571 C CA . GLU A 1 77 ? 15.362 -2.260 -3.528 1.00 87.81 77 GLU A CA 1
ATOM 572 C C . GLU A 1 77 ? 15.036 -1.650 -4.907 1.00 87.81 77 GLU A C 1
ATOM 574 O O . GLU A 1 77 ? 15.321 -2.264 -5.944 1.00 87.81 77 GLU A O 1
ATOM 579 N N . PRO A 1 78 ? 14.454 -0.436 -4.943 1.00 87.69 78 PRO A N 1
ATOM 580 C CA . PRO A 1 78 ? 14.294 0.309 -6.189 1.00 87.69 78 PRO A CA 1
ATOM 581 C C . PRO A 1 78 ? 15.670 0.636 -6.790 1.00 87.69 78 PRO A C 1
ATOM 583 O O . PRO A 1 78 ? 16.562 1.107 -6.086 1.00 87.69 78 PRO A O 1
ATOM 586 N N . GLN A 1 79 ? 15.853 0.387 -8.091 1.00 85.69 79 GLN A N 1
ATOM 587 C CA . GLN A 1 79 ? 17.159 0.549 -8.750 1.00 85.69 79 GLN A CA 1
ATOM 588 C C . GLN A 1 79 ? 17.349 1.940 -9.367 1.00 85.69 79 GLN A C 1
ATOM 590 O O . GLN A 1 79 ? 18.476 2.433 -9.433 1.00 85.69 79 GLN A O 1
ATOM 595 N N . HIS A 1 80 ? 16.262 2.580 -9.800 1.00 86.12 80 HIS A N 1
ATOM 596 C CA . HIS A 1 80 ? 16.270 3.907 -10.409 1.00 86.12 80 HIS A CA 1
ATOM 597 C C . HIS A 1 80 ? 15.195 4.817 -9.802 1.00 86.12 80 HIS A C 1
ATOM 599 O O . HIS A 1 80 ? 14.258 4.371 -9.140 1.00 86.12 80 HIS A O 1
ATOM 605 N N . GLU A 1 81 ? 15.323 6.119 -10.052 1.00 84.81 81 GLU A N 1
ATOM 606 C CA . GLU A 1 81 ? 14.286 7.101 -9.732 1.00 84.81 81 GLU A CA 1
ATOM 607 C C . GLU A 1 81 ? 12.961 6.722 -10.416 1.00 84.81 81 GLU A C 1
ATOM 609 O O . GLU A 1 81 ? 12.929 6.412 -11.608 1.00 84.81 81 GLU A O 1
ATOM 614 N N . GLY A 1 82 ? 11.868 6.715 -9.652 1.00 82.94 82 GLY A N 1
ATOM 615 C CA . GLY A 1 82 ? 10.553 6.261 -10.101 1.00 82.94 82 GLY A CA 1
ATOM 616 C C . GLY A 1 82 ? 10.277 4.766 -9.903 1.00 82.94 82 GLY A C 1
ATOM 617 O O . GLY A 1 82 ? 9.097 4.394 -9.878 1.00 82.94 82 GLY A O 1
ATOM 618 N N . ASP A 1 83 ? 11.305 3.932 -9.694 1.00 88.50 83 ASP A N 1
ATOM 619 C CA . ASP A 1 83 ? 11.134 2.501 -9.413 1.00 88.50 83 ASP A CA 1
ATOM 620 C C . ASP A 1 83 ? 10.544 2.281 -8.015 1.00 88.50 83 ASP A C 1
ATOM 622 O O . ASP A 1 83 ? 10.792 3.050 -7.085 1.00 88.50 83 ASP A O 1
ATOM 626 N N . ILE A 1 84 ? 9.768 1.202 -7.868 1.00 91.38 84 ILE A N 1
ATOM 627 C CA . ILE A 1 84 ? 9.133 0.799 -6.608 1.00 91.38 84 ILE A CA 1
ATOM 628 C C . ILE A 1 84 ? 9.749 -0.504 -6.124 1.00 91.38 84 ILE A C 1
ATOM 630 O O . ILE A 1 84 ? 9.391 -1.547 -6.658 1.00 91.38 84 ILE A O 1
ATOM 634 N N . GLY A 1 85 ? 10.632 -0.480 -5.134 1.00 92.81 85 GLY A N 1
ATOM 635 C CA . GLY A 1 85 ? 11.126 -1.711 -4.520 1.00 92.81 85 GLY A CA 1
ATOM 636 C C . GLY A 1 85 ? 10.084 -2.336 -3.599 1.00 92.81 85 GLY A C 1
ATOM 637 O O . GLY A 1 85 ? 9.300 -1.612 -2.984 1.00 92.81 85 GLY A O 1
ATOM 638 N N . TYR A 1 86 ? 10.088 -3.663 -3.492 1.00 94.56 86 TYR A N 1
ATOM 639 C CA . TYR A 1 86 ? 9.164 -4.423 -2.650 1.00 94.56 86 TYR A CA 1
ATOM 640 C C . TYR A 1 86 ? 9.919 -5.299 -1.656 1.00 94.56 86 TYR A C 1
ATOM 642 O O . TYR A 1 86 ? 10.891 -5.967 -2.011 1.00 94.56 86 TYR A O 1
ATOM 650 N N . GLU A 1 87 ? 9.415 -5.348 -0.429 1.00 94.44 87 GLU A N 1
ATOM 651 C CA . GLU A 1 87 ? 9.867 -6.251 0.627 1.00 94.44 87 GLU A CA 1
ATOM 652 C C . GLU A 1 87 ? 8.670 -7.040 1.161 1.00 94.44 87 GLU A C 1
ATOM 654 O O . GLU A 1 87 ? 7.595 -6.479 1.390 1.00 94.44 87 GLU A O 1
ATOM 659 N N . GLU A 1 88 ? 8.845 -8.346 1.362 1.00 94.38 88 GLU A N 1
ATOM 660 C CA . GLU A 1 88 ? 7.827 -9.189 1.989 1.00 94.38 88 GLU A CA 1
ATOM 661 C C . GLU A 1 88 ? 7.472 -8.670 3.382 1.00 94.38 88 GLU A C 1
ATOM 663 O O . GLU A 1 88 ? 8.339 -8.335 4.190 1.00 94.38 88 GLU A O 1
ATOM 668 N N . PHE A 1 89 ? 6.179 -8.635 3.692 1.00 92.75 89 PHE A N 1
ATOM 669 C CA . PHE A 1 89 ? 5.720 -8.132 4.976 1.00 92.75 89 PHE A CA 1
ATOM 670 C C . PHE A 1 89 ? 4.867 -9.145 5.732 1.00 92.75 89 PHE A C 1
ATOM 672 O O . PHE A 1 89 ? 5.223 -9.516 6.862 1.00 92.75 89 PHE A O 1
ATOM 679 N N . ASP A 1 90 ? 3.766 -9.590 5.123 1.00 93.50 90 ASP A N 1
ATOM 680 C CA . ASP A 1 90 ? 2.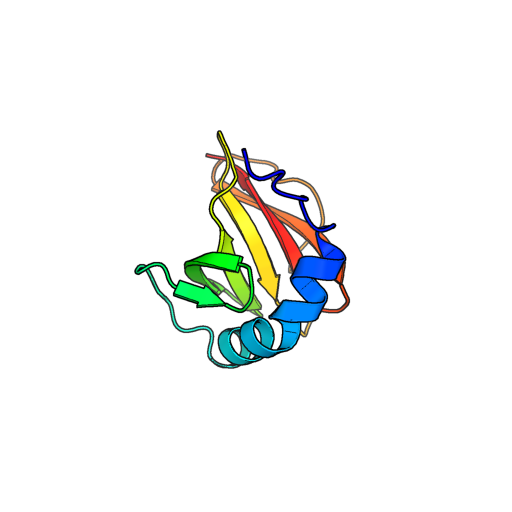845 -10.557 5.721 1.00 93.50 90 ASP A CA 1
ATOM 681 C C . ASP A 1 90 ? 1.985 -11.258 4.655 1.00 93.50 90 ASP A C 1
ATOM 683 O O . ASP A 1 90 ? 1.074 -10.656 4.095 1.00 93.50 90 ASP A O 1
ATOM 687 N N . GLY A 1 91 ? 2.283 -12.526 4.350 1.00 92.62 91 GLY A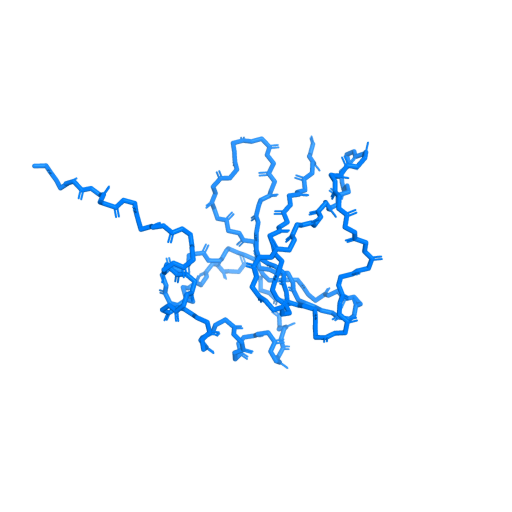 N 1
ATOM 688 C CA . GLY A 1 91 ? 1.582 -13.269 3.296 1.00 92.62 91 GLY A CA 1
ATOM 689 C C . GLY A 1 91 ? 1.648 -12.541 1.950 1.00 92.62 91 GLY A C 1
ATOM 690 O O . GLY A 1 91 ? 2.734 -12.244 1.463 1.00 92.62 91 GLY A O 1
ATOM 691 N N . ASP A 1 92 ? 0.483 -12.196 1.405 1.00 95.44 92 ASP A N 1
ATOM 692 C CA . ASP A 1 92 ? 0.331 -11.496 0.120 1.00 95.44 92 ASP A CA 1
ATOM 693 C C . ASP A 1 92 ? 0.555 -9.971 0.228 1.00 95.44 92 ASP A C 1
ATOM 695 O O . ASP A 1 92 ? 0.288 -9.209 -0.709 1.00 95.44 92 ASP A O 1
ATOM 699 N N . TRP A 1 93 ? 1.017 -9.500 1.392 1.00 96.50 93 TRP A N 1
ATOM 700 C CA . TRP A 1 93 ? 1.316 -8.101 1.666 1.00 96.50 93 TRP A CA 1
ATOM 701 C C . TRP A 1 93 ? 2.809 -7.820 1.641 1.00 96.50 93 TRP A C 1
ATOM 703 O O . TRP A 1 93 ? 3.618 -8.509 2.267 1.00 96.50 93 TRP A O 1
ATOM 713 N N . PHE A 1 94 ? 3.141 -6.704 1.003 1.00 95.75 94 PHE A N 1
ATOM 714 C CA . PHE A 1 94 ? 4.496 -6.215 0.821 1.00 95.75 94 PHE A CA 1
ATOM 715 C C . PHE A 1 94 ? 4.596 -4.783 1.335 1.00 95.75 94 PHE A C 1
ATOM 717 O O . PHE A 1 94 ? 3.650 -3.997 1.231 1.00 95.75 94 PHE A O 1
ATOM 724 N N . GLN A 1 95 ? 5.744 -4.419 1.886 1.00 94.00 95 GLN A N 1
ATOM 725 C CA . GLN A 1 95 ? 6.120 -3.017 1.997 1.00 94.00 95 GLN A CA 1
ATOM 726 C C . GLN A 1 95 ? 6.733 -2.581 0.679 1.00 94.00 95 GLN A C 1
ATOM 728 O O . GLN A 1 95 ? 7.336 -3.386 -0.027 1.00 94.00 95 GLN A O 1
ATOM 733 N N . PHE A 1 96 ? 6.545 -1.313 0.336 1.00 93.50 96 PHE A N 1
ATOM 734 C CA . PHE A 1 96 ? 7.202 -0.763 -0.833 1.00 93.50 96 PHE A CA 1
ATOM 735 C C . PHE A 1 96 ? 7.770 0.614 -0.558 1.00 93.50 96 PHE A C 1
ATOM 737 O O . PHE A 1 96 ? 7.200 1.388 0.221 1.00 93.50 96 PHE A O 1
ATOM 744 N N . GLU A 1 97 ? 8.853 0.913 -1.262 1.00 92.06 97 GLU A N 1
ATOM 745 C CA . GLU A 1 97 ? 9.461 2.232 -1.322 1.00 92.06 97 GLU A CA 1
ATOM 746 C C . GLU A 1 97 ? 9.647 2.648 -2.779 1.00 92.06 97 GLU A C 1
ATOM 748 O O . GLU A 1 97 ? 10.095 1.859 -3.606 1.00 92.06 97 GLU A O 1
ATOM 753 N N . GLN A 1 98 ? 9.301 3.894 -3.087 1.00 89.06 98 GLN A N 1
ATOM 754 C CA . GLN A 1 98 ? 9.480 4.506 -4.395 1.00 89.06 98 GLN A CA 1
ATOM 755 C C . GLN A 1 98 ? 10.448 5.681 -4.292 1.00 89.06 98 GLN A C 1
ATOM 757 O O . GLN A 1 98 ? 10.206 6.608 -3.510 1.00 89.06 98 GLN A O 1
ATOM 762 N N . LEU A 1 99 ? 11.510 5.646 -5.097 1.00 85.25 99 LEU A N 1
ATOM 763 C CA . LEU A 1 99 ? 12.470 6.746 -5.203 1.00 85.25 99 LEU A CA 1
ATOM 764 C C . LEU A 1 99 ? 11.893 7.902 -6.029 1.00 85.25 99 LEU A C 1
ATOM 766 O O . LEU A 1 99 ? 11.176 7.671 -7.005 1.00 85.25 99 LEU A O 1
ATOM 770 N N . PHE A 1 100 ? 12.241 9.127 -5.637 1.00 75.62 100 PHE A N 1
ATOM 771 C CA . PHE A 1 100 ? 11.914 10.379 -6.324 1.00 75.62 100 PHE A CA 1
ATOM 772 C C . PHE A 1 100 ? 13.163 11.199 -6.604 1.00 75.62 100 PHE A C 1
ATOM 774 O O . PHE A 1 100 ? 14.167 10.998 -5.878 1.00 75.62 100 PHE A O 1
#

Radius of gyration: 13.27 Å; chains: 1; bounding box: 29×29×40 Å